Protein AF-A0A9E2G840-F1 (afdb_monomer_lite)

Structure (mmCIF, N/CA/C/O backbone):
data_AF-A0A9E2G840-F1
#
_entry.id   AF-A0A9E2G840-F1
#
loop_
_atom_site.group_PDB
_atom_site.id
_atom_site.type_symbol
_atom_site.label_atom_id
_atom_site.label_alt_id
_atom_site.label_comp_id
_atom_site.label_asym_id
_atom_site.label_entity_id
_atom_site.label_seq_id
_atom_site.pdbx_PDB_ins_code
_atom_site.Cartn_x
_atom_site.Cartn_y
_atom_site.Cartn_z
_atom_site.occupancy
_atom_site.B_iso_or_equiv
_atom_site.auth_seq_id
_atom_site.auth_comp_id
_atom_site.auth_asym_id
_atom_site.auth_atom_id
_atom_site.pdbx_PDB_model_num
ATOM 1 N N . MET A 1 1 ? 18.114 -3.104 20.019 1.00 53.47 1 MET A N 1
ATOM 2 C CA . MET A 1 1 ? 18.721 -2.611 18.770 1.00 53.47 1 MET A CA 1
ATOM 3 C C . MET A 1 1 ? 18.669 -3.743 17.760 1.00 53.47 1 MET A C 1
ATOM 5 O O . MET A 1 1 ? 19.223 -4.796 18.052 1.00 53.47 1 MET A O 1
ATOM 9 N N . LYS A 1 2 ? 17.922 -3.595 16.662 1.00 46.69 2 LYS A N 1
ATOM 10 C CA . LYS A 1 2 ? 17.974 -4.533 15.532 1.00 46.69 2 LYS A CA 1
ATOM 11 C C . LYS A 1 2 ? 18.787 -3.858 14.437 1.00 46.69 2 LYS A C 1
ATOM 13 O O . LYS A 1 2 ? 18.234 -3.227 13.551 1.00 46.69 2 LYS A O 1
ATOM 18 N N . ASP A 1 3 ? 20.100 -3.946 14.579 1.00 66.62 3 ASP A N 1
ATOM 19 C CA . ASP A 1 3 ? 21.019 -3.620 13.501 1.00 66.62 3 ASP A CA 1
ATOM 20 C C . ASP A 1 3 ? 21.157 -4.867 12.623 1.00 66.62 3 ASP A C 1
ATOM 22 O O . ASP A 1 3 ? 21.727 -5.875 13.042 1.00 66.62 3 ASP A O 1
ATOM 26 N N . SER A 1 4 ? 20.629 -4.815 11.405 1.00 48.84 4 SER A N 1
ATOM 27 C CA . SER A 1 4 ? 21.135 -5.622 10.300 1.00 48.84 4 SER A CA 1
ATOM 28 C C . SER A 1 4 ? 20.924 -4.820 9.028 1.00 48.84 4 SER A C 1
ATOM 30 O O . SER A 1 4 ? 19.794 -4.582 8.618 1.00 48.84 4 SER A O 1
ATOM 32 N N . TYR A 1 5 ? 22.025 -4.329 8.466 1.00 51.50 5 TYR A N 1
ATOM 33 C CA . TYR A 1 5 ? 22.065 -3.685 7.160 1.00 51.50 5 TYR A CA 1
ATOM 34 C C . TYR A 1 5 ? 21.720 -4.729 6.094 1.00 51.50 5 TYR A C 1
ATOM 36 O O . TYR A 1 5 ? 22.603 -5.349 5.502 1.00 51.50 5 TYR A O 1
ATOM 44 N N . SER A 1 6 ? 20.427 -4.952 5.891 1.00 52.00 6 SER A N 1
ATOM 45 C CA . SER A 1 6 ? 19.909 -5.500 4.652 1.00 52.00 6 SER A CA 1
ATOM 46 C C . SER A 1 6 ? 20.013 -4.388 3.615 1.00 52.00 6 SER A C 1
ATOM 48 O O . SER A 1 6 ? 19.499 -3.296 3.828 1.00 52.00 6 SER A O 1
ATOM 50 N N . GLY A 1 7 ? 20.728 -4.617 2.518 1.00 53.03 7 GLY A N 1
ATOM 51 C CA . GLY A 1 7 ? 20.781 -3.673 1.396 1.00 53.03 7 GLY A CA 1
ATOM 52 C C . GLY A 1 7 ? 19.469 -3.588 0.606 1.00 53.03 7 GLY A C 1
ATOM 53 O O . GLY A 1 7 ? 19.489 -3.068 -0.503 1.00 53.03 7 GLY A O 1
ATOM 54 N N . TYR A 1 8 ? 18.377 -4.131 1.146 1.00 56.47 8 TYR A N 1
ATOM 55 C CA . TYR A 1 8 ? 17.042 -4.107 0.573 1.00 56.47 8 TYR A CA 1
ATOM 56 C C . TYR A 1 8 ? 16.211 -3.135 1.409 1.00 56.47 8 TYR A C 1
ATOM 58 O O . TYR A 1 8 ? 16.107 -3.292 2.628 1.00 56.47 8 TYR A O 1
ATOM 66 N N . GLU A 1 9 ? 15.701 -2.086 0.768 1.00 82.12 9 GLU A N 1
ATOM 67 C CA . GLU A 1 9 ? 14.724 -1.206 1.402 1.00 82.12 9 GLU A CA 1
ATOM 68 C C . GLU A 1 9 ? 13.443 -2.013 1.682 1.00 82.12 9 GLU A C 1
ATOM 70 O O . GLU A 1 9 ? 13.117 -2.940 0.944 1.00 82.12 9 GLU A O 1
ATOM 75 N N . GLU A 1 10 ? 12.738 -1.697 2.766 1.00 88.81 10 GLU A N 1
ATOM 76 C CA . GLU A 1 10 ? 11.430 -2.283 3.080 1.00 88.81 10 GLU A CA 1
ATOM 77 C C . GLU A 1 10 ? 10.387 -1.164 3.131 1.00 88.81 10 GLU A C 1
ATOM 79 O O . GLU A 1 10 ? 10.661 -0.067 3.629 1.00 88.81 10 GLU A O 1
ATOM 84 N N . PHE A 1 11 ? 9.169 -1.456 2.677 1.00 92.31 11 PHE A N 1
ATOM 85 C CA . PHE A 1 11 ? 8.017 -0.569 2.788 1.00 92.31 11 PHE A CA 1
ATOM 86 C C . PHE A 1 11 ? 6.903 -1.280 3.551 1.00 92.31 11 PHE A C 1
ATOM 88 O O . PHE A 1 11 ? 6.391 -2.298 3.099 1.00 92.31 11 PHE A O 1
ATOM 95 N N . 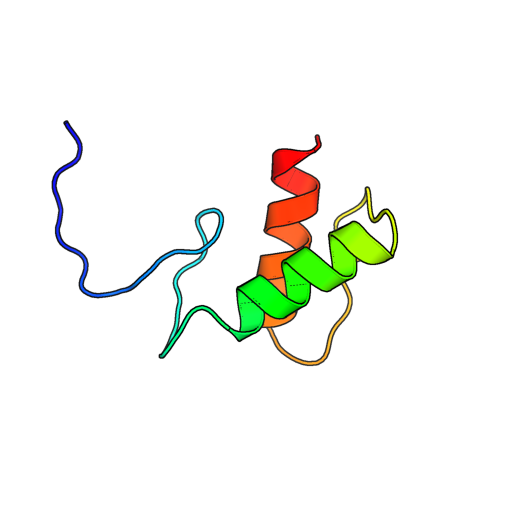GLY A 1 12 ? 6.536 -0.779 4.733 1.00 88.81 12 GLY A N 1
ATOM 96 C CA . GLY A 1 12 ? 5.463 -1.383 5.535 1.00 88.81 12 GLY A CA 1
ATOM 97 C C . GLY A 1 12 ? 5.724 -2.833 5.972 1.00 88.81 12 GLY A C 1
ATOM 98 O O . GLY A 1 12 ? 4.782 -3.546 6.289 1.00 88.81 12 GLY A O 1
ATOM 99 N N . GLY A 1 13 ? 6.985 -3.281 5.981 1.00 90.81 13 GLY A N 1
ATOM 100 C CA . GLY A 1 13 ? 7.361 -4.672 6.268 1.00 90.81 13 GLY A CA 1
ATOM 101 C C . GLY A 1 13 ? 7.418 -5.593 5.042 1.00 90.81 13 GLY A C 1
ATOM 102 O O . GLY A 1 13 ? 7.676 -6.785 5.205 1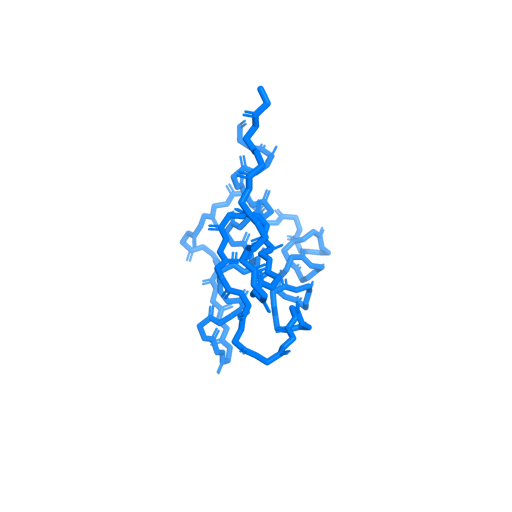.00 90.81 13 GLY A O 1
ATOM 103 N N . TYR A 1 14 ? 7.214 -5.056 3.836 1.00 91.75 14 TYR A N 1
ATOM 104 C CA . TYR A 1 14 ? 7.373 -5.762 2.562 1.00 91.75 14 TYR A CA 1
ATOM 105 C C . TYR A 1 14 ? 8.712 -5.383 1.917 1.00 91.75 14 TYR A C 1
ATOM 107 O O . TYR A 1 14 ? 9.088 -4.209 1.905 1.00 91.75 14 TYR A O 1
ATOM 115 N N . GLU A 1 15 ? 9.450 -6.371 1.404 1.00 92.56 15 GLU A N 1
ATOM 116 C CA . GLU A 1 15 ? 10.759 -6.147 0.777 1.00 92.56 15 GLU A CA 1
ATOM 117 C C . GLU A 1 15 ? 10.610 -5.430 -0.573 1.00 92.56 15 GLU A C 1
ATOM 119 O O . GLU A 1 15 ? 9.854 -5.852 -1.450 1.00 92.56 15 GLU A O 1
ATOM 124 N N . CYS A 1 16 ? 11.379 -4.362 -0.769 1.00 90.25 16 CYS A N 1
ATOM 125 C CA . CYS A 1 16 ? 11.473 -3.677 -2.049 1.00 90.25 16 CYS A CA 1
ATOM 126 C C . CYS A 1 16 ? 12.436 -4.435 -2.975 1.00 90.25 16 CYS A C 1
ATOM 128 O O . CYS A 1 16 ? 13.489 -4.916 -2.552 1.00 90.25 16 CYS A O 1
ATOM 130 N N . THR A 1 17 ? 12.074 -4.555 -4.254 1.00 82.56 17 THR A N 1
ATOM 131 C CA . THR A 1 17 ? 12.833 -5.357 -5.227 1.00 82.56 17 THR A CA 1
ATOM 132 C C . THR A 1 17 ? 14.028 -4.594 -5.798 1.00 82.56 17 THR A C 1
ATOM 134 O O . THR A 1 17 ? 15.171 -5.013 -5.627 1.00 82.56 17 THR A O 1
ATOM 137 N N . GLU A 1 18 ? 13.768 -3.472 -6.470 1.00 82.62 18 GLU A N 1
ATOM 138 C CA . GLU A 1 18 ? 14.783 -2.519 -6.951 1.00 82.62 18 GLU A CA 1
ATOM 139 C C . GLU A 1 18 ? 14.648 -1.169 -6.236 1.00 82.62 18 GLU A C 1
ATOM 141 O O . GLU A 1 18 ? 15.645 -0.580 -5.821 1.00 82.62 18 GLU A O 1
ATOM 146 N N . ASP A 1 19 ? 13.407 -0.717 -6.057 1.00 86.56 19 ASP A N 1
ATOM 147 C CA . ASP A 1 19 ? 13.006 0.447 -5.275 1.00 86.56 19 ASP A CA 1
ATOM 148 C C . ASP A 1 19 ? 11.626 0.196 -4.637 1.00 86.56 19 ASP A C 1
ATOM 150 O O . ASP A 1 19 ? 10.943 -0.782 -4.955 1.00 86.56 19 ASP A O 1
ATOM 154 N N . CYS A 1 20 ? 11.212 1.074 -3.722 1.00 93.31 20 CYS A N 1
ATOM 155 C CA . CYS A 1 20 ? 9.903 0.990 -3.067 1.00 93.31 20 CYS A CA 1
ATOM 156 C C . CYS A 1 20 ? 8.794 1.758 -3.810 1.00 93.31 20 CYS A C 1
ATOM 158 O O . CYS A 1 20 ? 7.738 2.018 -3.231 1.00 93.31 20 CYS A O 1
ATOM 160 N N . SER A 1 21 ? 9.004 2.170 -5.067 1.00 93.81 21 SER A N 1
ATOM 161 C CA . SER A 1 21 ? 8.057 3.047 -5.775 1.00 93.81 21 SER A CA 1
ATOM 162 C C . SER A 1 21 ? 6.713 2.365 -6.045 1.00 93.81 21 SER A C 1
ATOM 164 O O . SER A 1 21 ? 5.668 3.009 -5.972 1.00 93.81 21 SER A O 1
ATOM 166 N N . GLY A 1 22 ? 6.722 1.049 -6.289 1.00 94.75 22 GLY A N 1
ATOM 167 C CA . GLY A 1 22 ? 5.504 0.250 -6.441 1.00 94.75 22 GLY A CA 1
ATOM 168 C C . GLY A 1 22 ? 4.674 0.210 -5.158 1.00 94.75 22 GLY A C 1
ATOM 169 O O . GLY A 1 22 ? 3.469 0.459 -5.201 1.00 94.75 22 GLY A O 1
ATOM 170 N N . HIS A 1 23 ? 5.328 -0.013 -4.014 1.00 96.38 23 HIS A N 1
ATOM 171 C CA . HIS A 1 23 ? 4.681 0.009 -2.702 1.00 96.38 23 HIS A CA 1
ATOM 172 C C . HIS A 1 23 ? 4.154 1.399 -2.343 1.00 96.38 23 HIS A C 1
ATOM 174 O O . HIS A 1 23 ? 3.009 1.532 -1.918 1.00 96.38 23 HIS A O 1
ATOM 180 N N . GLN A 1 24 ? 4.940 2.450 -2.589 1.00 95.88 24 GLN A N 1
ATOM 181 C CA . GLN A 1 24 ? 4.507 3.835 -2.383 1.00 95.88 24 GLN A CA 1
ATOM 182 C C . GLN A 1 24 ? 3.261 4.166 -3.210 1.00 95.88 24 GLN A C 1
ATOM 184 O O . GLN A 1 24 ? 2.301 4.715 -2.675 1.00 95.88 24 GLN A O 1
ATOM 189 N N . ALA A 1 25 ? 3.233 3.770 -4.486 1.00 96.31 25 ALA A N 1
ATOM 190 C CA . ALA A 1 25 ? 2.073 3.980 -5.348 1.00 96.31 25 ALA A CA 1
ATOM 191 C C . ALA A 1 25 ? 0.821 3.247 -4.834 1.00 96.31 25 ALA A C 1
ATOM 193 O O . ALA A 1 25 ? -0.275 3.807 -4.876 1.00 96.31 25 ALA A O 1
ATOM 194 N N . GLY A 1 26 ? 0.982 2.019 -4.332 1.00 96.94 26 GLY A N 1
ATOM 195 C CA . GLY A 1 26 ? -0.097 1.245 -3.717 1.00 96.94 26 GLY A CA 1
ATOM 196 C C . GLY A 1 26 ? -0.654 1.893 -2.452 1.00 96.94 26 GLY A C 1
ATOM 197 O O . GLY A 1 26 ? -1.867 2.040 -2.309 1.00 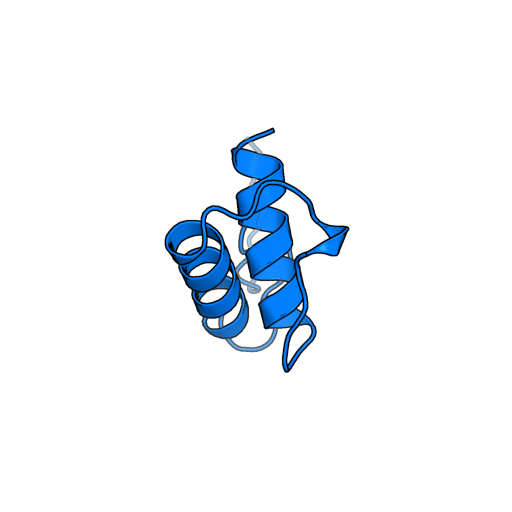96.94 26 GLY A O 1
ATOM 198 N N . TYR A 1 27 ? 0.235 2.342 -1.566 1.00 97.31 27 TYR A N 1
ATOM 199 C CA . TYR A 1 27 ? -0.126 3.010 -0.316 1.00 97.31 27 TYR A CA 1
ATOM 200 C C . TYR A 1 27 ? -0.851 4.336 -0.568 1.00 97.31 27 TYR A C 1
ATOM 202 O O . TYR A 1 27 ? -1.908 4.595 0.004 1.00 97.31 27 TYR A O 1
ATOM 210 N N . GLU A 1 28 ? -0.319 5.175 -1.462 1.00 97.50 28 GLU A N 1
ATOM 211 C CA . GLU A 1 28 ? -0.950 6.446 -1.828 1.00 97.50 28 GLU A CA 1
ATOM 212 C C . GLU A 1 28 ? -2.314 6.233 -2.481 1.00 97.50 28 GLU A C 1
ATOM 214 O O . GLU A 1 28 ? -3.247 6.998 -2.233 1.00 97.50 28 GLU A O 1
ATOM 219 N N . TRP A 1 29 ? -2.456 5.203 -3.316 1.00 97.31 29 TRP A N 1
ATOM 220 C CA . TRP A 1 29 ? -3.749 4.857 -3.891 1.00 97.31 29 TRP A CA 1
ATOM 221 C C . TRP A 1 29 ? -4.749 4.442 -2.810 1.00 97.31 29 TRP A C 1
ATOM 223 O O . TRP A 1 29 ? -5.865 4.959 -2.820 1.00 97.31 29 TRP A O 1
ATOM 233 N N . ALA A 1 30 ? -4.349 3.584 -1.868 1.00 97.44 30 ALA A N 1
ATOM 234 C CA . ALA A 1 30 ? -5.203 3.141 -0.769 1.00 97.44 30 ALA A CA 1
ATOM 235 C C . ALA A 1 30 ? -5.681 4.325 0.086 1.00 97.44 30 ALA A C 1
ATOM 237 O O . ALA A 1 30 ? -6.881 4.499 0.287 1.00 97.44 30 ALA A O 1
ATOM 238 N N . MET A 1 31 ? -4.756 5.213 0.461 1.00 97.19 31 MET A N 1
ATOM 239 C CA . MET A 1 31 ? -5.055 6.451 1.182 1.00 97.19 31 MET A CA 1
ATOM 240 C C . MET A 1 31 ? -6.017 7.367 0.411 1.00 97.19 31 MET A C 1
ATOM 242 O O . MET A 1 31 ? -6.946 7.915 0.989 1.00 97.19 31 MET A O 1
ATOM 246 N N . ASN A 1 32 ? -5.812 7.554 -0.896 1.00 97.81 32 ASN A N 1
ATOM 247 C CA . ASN A 1 32 ? -6.655 8.440 -1.707 1.00 97.81 32 ASN A CA 1
ATOM 248 C C . ASN A 1 32 ? -8.059 7.877 -1.986 1.00 97.81 32 ASN A C 1
ATOM 250 O O . ASN A 1 32 ? -8.930 8.632 -2.420 1.00 97.81 32 ASN A O 1
ATOM 254 N N . ASN A 1 33 ? -8.262 6.570 -1.806 1.00 96.50 33 ASN A N 1
ATOM 255 C CA . ASN A 1 33 ? -9.546 5.897 -2.010 1.00 96.50 33 ASN A CA 1
ATOM 256 C C . ASN A 1 33 ? -10.195 5.453 -0.690 1.00 96.50 33 ASN A C 1
ATOM 258 O O . ASN A 1 33 ? -11.212 4.770 -0.746 1.00 96.50 33 ASN A O 1
ATOM 262 N N . ASP A 1 34 ? -9.633 5.857 0.457 1.00 96.75 34 ASP A N 1
ATOM 263 C CA . ASP A 1 34 ? -10.110 5.502 1.799 1.00 96.75 34 ASP A CA 1
ATOM 264 C C . ASP A 1 34 ? -10.290 3.980 1.985 1.00 96.75 34 ASP A C 1
ATOM 266 O O . ASP A 1 34 ? -11.288 3.526 2.539 1.00 96.75 34 ASP A O 1
ATOM 270 N N . ILE A 1 35 ? -9.333 3.187 1.487 1.00 97.12 35 ILE A N 1
ATOM 271 C CA .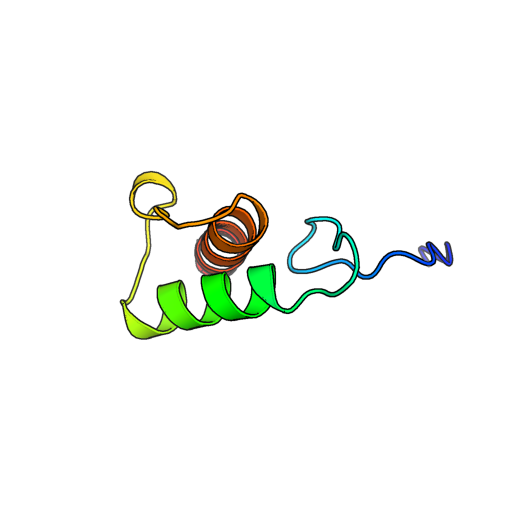 ILE A 1 35 ? -9.385 1.719 1.556 1.00 97.12 35 ILE A CA 1
ATOM 272 C C . ILE A 1 35 ? -9.177 1.242 2.996 1.00 97.12 35 ILE A C 1
ATOM 274 O O . ILE A 1 35 ? -8.133 1.515 3.587 1.00 97.12 35 ILE A O 1
ATOM 278 N N . ASP A 1 36 ? -10.125 0.481 3.539 1.00 96.62 36 ASP A N 1
ATOM 279 C CA . ASP A 1 36 ? -10.053 -0.070 4.899 1.00 96.62 36 ASP A CA 1
ATOM 280 C C . ASP A 1 36 ? -10.015 -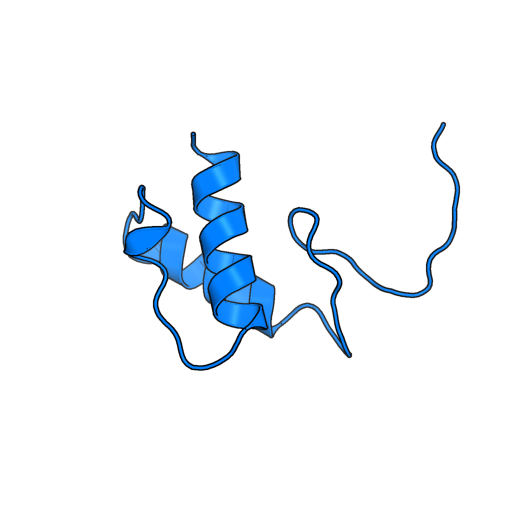1.608 4.949 1.00 96.62 36 ASP A C 1
ATOM 282 O O . ASP A 1 36 ? -9.764 -2.179 6.013 1.00 96.62 36 ASP A O 1
ATOM 286 N N . ASP A 1 37 ? -10.171 -2.283 3.806 1.00 96.75 37 ASP A N 1
ATOM 287 C CA . ASP A 1 37 ? -10.077 -3.737 3.688 1.00 96.75 37 ASP A CA 1
ATOM 288 C C . ASP A 1 37 ? -9.001 -4.157 2.670 1.00 96.75 37 ASP A C 1
ATOM 290 O O . ASP A 1 37 ? -8.893 -3.646 1.553 1.00 96.75 37 ASP A O 1
ATOM 294 N N . LYS A 1 38 ? -8.192 -5.154 3.040 1.00 96.00 38 LYS A N 1
ATOM 295 C CA . LYS A 1 38 ? -7.164 -5.726 2.161 1.00 96.00 38 LYS A CA 1
ATOM 296 C C . LYS A 1 38 ? -7.746 -6.413 0.932 1.00 96.00 38 LYS A C 1
ATOM 298 O O . LYS A 1 38 ? -7.046 -6.508 -0.076 1.00 96.00 38 LYS A O 1
ATOM 303 N N . ASP A 1 39 ? -8.979 -6.901 1.002 1.00 96.12 39 ASP A N 1
ATOM 304 C CA . ASP A 1 39 ? -9.662 -7.521 -0.133 1.00 96.12 39 ASP A CA 1
ATOM 305 C C . ASP A 1 39 ? -9.998 -6.488 -1.229 1.00 96.12 39 ASP A C 1
ATOM 307 O O . ASP A 1 39 ? -10.197 -6.856 -2.390 1.00 96.12 39 ASP A O 1
ATOM 311 N N . GLU A 1 40 ? -10.002 -5.191 -0.899 1.00 95.25 40 GLU A N 1
ATOM 312 C CA . GLU A 1 40 ? -10.158 -4.090 -1.857 1.00 95.25 40 GLU A CA 1
ATOM 313 C C . GLU A 1 40 ? -8.832 -3.674 -2.514 1.00 95.25 40 GLU A C 1
ATOM 315 O O . GLU A 1 40 ? -8.834 -2.970 -3.531 1.00 95.25 40 GLU A O 1
ATOM 320 N N . CYS A 1 41 ? -7.696 -4.150 -1.993 1.00 95.12 41 CYS A N 1
ATOM 321 C CA . CYS A 1 41 ? -6.380 -3.957 -2.592 1.00 95.12 41 CYS A CA 1
ATOM 322 C C . CYS A 1 41 ? -6.223 -4.800 -3.866 1.00 95.12 41 CYS A C 1
ATOM 324 O O . CYS A 1 41 ? -5.614 -5.870 -3.877 1.00 95.12 41 CYS A O 1
ATOM 326 N N . GLY A 1 42 ? -6.772 -4.300 -4.971 1.00 86.06 42 GLY A N 1
ATOM 327 C CA . GLY A 1 42 ? -6.479 -4.769 -6.325 1.00 86.06 42 GLY A CA 1
ATOM 328 C C . GLY A 1 42 ? -5.354 -3.959 -6.972 1.00 86.06 42 GLY A C 1
ATOM 329 O O . GLY A 1 42 ? -5.027 -2.865 -6.525 1.00 86.06 42 GLY A O 1
ATOM 330 N N . GLY A 1 43 ? -4.757 -4.452 -8.059 1.00 77.62 43 GLY A N 1
ATOM 331 C CA . GLY A 1 43 ? -3.711 -3.677 -8.726 1.00 77.62 43 GLY A CA 1
ATOM 332 C C . GLY A 1 43 ? -2.945 -4.395 -9.825 1.00 77.62 43 GLY A C 1
ATOM 333 O O . GLY A 1 43 ? -3.192 -5.556 -10.141 1.00 77.62 43 GLY A O 1
ATOM 334 N N . TYR A 1 44 ? -2.019 -3.647 -10.426 1.00 76.00 44 TYR A N 1
ATOM 335 C CA . TYR A 1 44 ? -1.275 -4.019 -11.632 1.00 76.00 44 TYR A CA 1
ATOM 336 C C . TYR A 1 44 ? 0.022 -4.811 -11.358 1.00 76.00 44 TYR A C 1
ATOM 338 O O . TYR A 1 44 ? 0.571 -5.391 -12.295 1.00 76.00 44 TYR A O 1
ATOM 346 N N . SER A 1 45 ? 0.514 -4.842 -10.111 1.00 93.75 45 SER A N 1
ATOM 347 C CA . SER A 1 45 ? 1.715 -5.580 -9.682 1.00 93.75 45 SER A CA 1
ATOM 348 C C . SER A 1 45 ? 1.645 -5.982 -8.205 1.00 93.75 45 SER A C 1
ATOM 350 O O . SER A 1 45 ? 0.930 -5.351 -7.428 1.00 93.75 45 SER A O 1
ATOM 352 N N . ASP A 1 46 ? 2.439 -6.983 -7.812 1.00 95.25 46 ASP A N 1
ATOM 353 C CA . ASP A 1 46 ? 2.522 -7.452 -6.419 1.00 95.25 46 ASP A CA 1
ATOM 354 C C . ASP A 1 46 ? 2.959 -6.328 -5.465 1.00 95.25 46 ASP A C 1
ATOM 356 O O . ASP A 1 46 ? 2.302 -6.092 -4.457 1.00 95.25 46 ASP A O 1
ATOM 360 N N . SER A 1 47 ? 3.971 -5.537 -5.843 1.00 95.06 47 SER A N 1
ATOM 361 C CA . SER A 1 47 ? 4.444 -4.395 -5.043 1.00 95.06 47 SER A CA 1
ATOM 362 C C . SER A 1 47 ? 3.369 -3.334 -4.793 1.00 95.06 47 SER A C 1
ATOM 364 O O . SER A 1 47 ? 3.317 -2.738 -3.722 1.00 95.06 47 SER A O 1
ATOM 366 N N . PHE A 1 48 ? 2.473 -3.107 -5.757 1.00 97.06 48 PHE A N 1
ATOM 367 C CA . PHE A 1 48 ? 1.347 -2.193 -5.573 1.00 97.06 48 PHE A CA 1
ATOM 368 C C . PHE A 1 48 ? 0.353 -2.742 -4.545 1.00 97.06 48 PHE A C 1
ATOM 370 O O . PHE A 1 48 ? -0.107 -2.014 -3.666 1.00 97.06 48 PHE A O 1
ATOM 377 N N . ILE A 1 49 ? 0.029 -4.032 -4.640 1.00 97.44 49 ILE A N 1
ATOM 378 C CA . ILE A 1 49 ? -0.905 -4.694 -3.723 1.00 97.44 49 ILE A CA 1
ATOM 379 C C . ILE A 1 49 ? -0.338 -4.686 -2.297 1.00 97.44 49 ILE A C 1
ATOM 381 O O . ILE A 1 49 ? -1.043 -4.316 -1.362 1.00 97.44 49 ILE A O 1
ATOM 385 N N . GLU A 1 50 ? 0.948 -4.994 -2.141 1.00 96.81 50 GLU A N 1
ATOM 386 C CA . GLU A 1 50 ? 1.659 -4.943 -0.858 1.00 96.81 50 GLU A CA 1
ATOM 387 C C . GLU A 1 50 ? 1.672 -3.529 -0.256 1.00 96.81 50 GLU A C 1
ATOM 389 O O . GLU A 1 50 ? 1.445 -3.358 0.940 1.00 96.81 50 GLU A O 1
ATOM 394 N N . GLY A 1 51 ? 1.855 -2.496 -1.083 1.00 96.44 51 GLY A N 1
ATOM 395 C CA . GLY A 1 51 ? 1.734 -1.101 -0.660 1.00 96.44 51 GLY A CA 1
ATOM 396 C C . GLY A 1 51 ? 0.347 -0.738 -0.127 1.00 96.44 51 GLY A C 1
ATOM 397 O O . GLY A 1 51 ? 0.224 -0.060 0.893 1.00 96.44 51 GLY A O 1
ATOM 398 N N . CYS A 1 52 ? -0.704 -1.220 -0.792 1.00 98.12 52 CYS A N 1
ATOM 399 C CA . CYS A 1 52 ? -2.078 -1.042 -0.332 1.00 98.12 52 CYS A CA 1
ATOM 400 C C . CYS A 1 52 ? -2.335 -1.784 0.989 1.00 98.12 52 CYS A C 1
ATOM 402 O O . CYS A 1 52 ? -2.897 -1.208 1.921 1.00 98.12 52 CYS A O 1
ATOM 404 N N . TRP A 1 53 ? -1.858 -3.026 1.122 1.00 97.56 53 TRP A N 1
ATOM 405 C CA . TRP A 1 53 ? -1.952 -3.770 2.381 1.00 97.56 53 TRP A CA 1
ATOM 406 C C . TRP A 1 53 ? -1.245 -3.059 3.527 1.00 97.56 53 TRP A C 1
ATOM 408 O O . TRP A 1 53 ? -1.809 -3.007 4.615 1.00 97.56 53 TRP A O 1
ATOM 418 N N . ALA A 1 54 ? -0.071 -2.471 3.282 1.00 97.31 54 ALA A N 1
ATOM 419 C CA . ALA A 1 54 ? 0.646 -1.698 4.289 1.00 97.31 54 ALA A CA 1
ATOM 420 C C . ALA A 1 54 ? -0.195 -0.526 4.829 1.00 97.31 54 ALA A C 1
ATOM 422 O O . ALA A 1 54 ? -0.192 -0.288 6.035 1.00 97.31 54 ALA A O 1
ATOM 423 N N . TYR A 1 55 ? -0.956 0.167 3.972 1.00 97.06 55 TYR A N 1
ATOM 424 C CA . TYR A 1 55 ? -1.882 1.217 4.415 1.00 97.06 5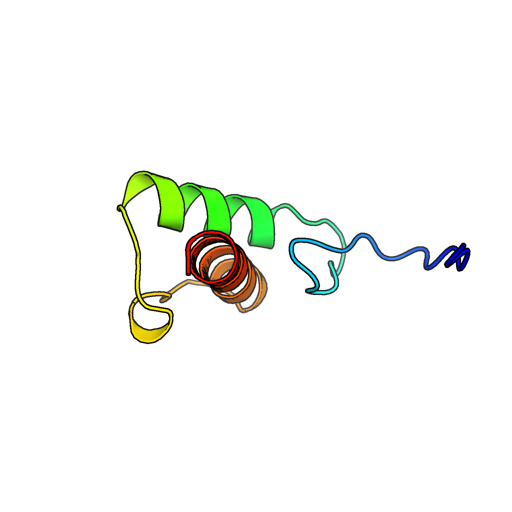5 TYR A CA 1
ATOM 425 C C . TYR A 1 55 ? -2.998 0.658 5.303 1.00 97.06 55 TYR A C 1
ATOM 427 O O . TYR A 1 55 ? -3.225 1.173 6.398 1.00 97.06 55 TYR A O 1
ATOM 435 N N . VAL A 1 56 ? -3.667 -0.411 4.861 1.00 97.25 56 VAL A N 1
ATOM 436 C CA . VAL A 1 56 ? -4.760 -1.038 5.624 1.00 97.25 56 VAL A CA 1
ATOM 437 C C . VAL A 1 56 ? -4.263 -1.543 6.981 1.00 97.25 56 VAL A C 1
ATOM 439 O O . VAL A 1 56 ? -4.914 -1.326 7.999 1.00 97.25 56 VAL A O 1
ATOM 442 N N . GLU A 1 57 ? -3.087 -2.174 7.026 1.00 96.25 57 GLU A N 1
ATOM 443 C CA . GLU A 1 57 ? -2.465 -2.657 8.266 1.00 96.25 57 GLU A CA 1
ATOM 444 C C . GLU A 1 57 ? -2.108 -1.529 9.235 1.00 96.25 57 GLU A C 1
ATOM 446 O O . GLU A 1 57 ? -2.276 -1.698 10.441 1.00 96.25 57 GLU A O 1
ATOM 451 N N . GLU A 1 58 ? -1.625 -0.390 8.734 1.00 94.94 58 GLU A N 1
ATOM 452 C CA . GLU A 1 58 ? -1.302 0.776 9.564 1.00 94.94 58 GLU A CA 1
ATOM 453 C C . GLU A 1 58 ? -2.555 1.438 10.160 1.00 94.94 58 GLU A C 1
ATOM 455 O O . GLU A 1 58 ? -2.481 2.028 11.240 1.00 94.94 58 GLU A O 1
ATOM 460 N N . ASN A 1 59 ? -3.699 1.324 9.480 1.00 91.50 59 ASN A N 1
ATOM 461 C CA . ASN A 1 59 ? -4.958 1.973 9.856 1.00 91.50 59 ASN A CA 1
ATOM 462 C C . ASN A 1 59 ? -5.991 1.022 10.503 1.00 91.50 59 ASN A C 1
ATOM 464 O O . ASN A 1 59 ? -7.127 1.439 10.735 1.00 91.50 59 ASN A O 1
ATOM 468 N N . SER A 1 60 ? -5.600 -0.222 10.816 1.00 84.88 60 SER A N 1
ATOM 469 C CA . SER A 1 60 ? -6.430 -1.238 11.498 1.00 84.88 60 SER A CA 1
ATOM 470 C C . SER A 1 60 ? -6.376 -1.180 13.030 1.00 84.88 60 SER A C 1
ATOM 472 O O . SER A 1 60 ? -5.342 -0.764 13.600 1.00 84.88 60 SER A O 1
#

Foldseek 3Di:
DPDDPDVFDADLNHTDDPDLVLLVQLQVVLVVVVPQDLVPQDDDDPSSSNSVVSNNVVVD

pLDDT: mean 88.04, std 14.57, range [46.69, 98.12]

Secondary structure (DSSP, 8-state):
------SS-EETTEEPSS-SHHHHHHHHHHHHTT---GGG---SSHHHHHHHHHHHHHT-

Sequence (60 aa):
MKDSYSGYEEFGGYECTEDCSGHQAGYEWAMNNDIDDKDECGGYSDSFIEGCWAYVEENS

Radius of gyration: 11.86 Å; chains: 1; bounding box: 32×16×30 Å